Protein AF-A0A227J1M6-F1 (afdb_monomer_lite)

InterPro domains:
  IPR005300 Lytic transglycosylase MltA, domain B [PF03562] (1-74)
  IPR005300 Lytic transglycosylase MltA, domain B [SM00925] (1-75)
  IPR026044 Membrane-bound lytic murein transglycosylase A [PTHR30124] (1-90)
  IPR036908 RlpA-like domain superfamily [G3DSA:2.40.40.10] (81-91)
  IPR036908 RlpA-like domain superfamily [SSF50685] (1-90)

Radius of gyration: 16.21 Å; chains: 1; bounding box: 39×31×39 Å

Structure (mmCIF, N/CA/C/O backbone):
data_AF-A0A227J1M6-F1
#
_entry.id   AF-A0A227J1M6-F1
#
loop_
_atom_site.group_PDB
_atom_site.id
_atom_site.type_symbol
_atom_site.label_atom_id
_atom_site.label_alt_id
_atom_site.label_comp_id
_atom_site.label_asym_id
_atom_site.label_entity_id
_atom_site.label_seq_id
_atom_site.pdbx_PDB_ins_code
_atom_site.Cartn_x
_atom_site.Cartn_y
_atom_site.Cartn_z
_atom_site.occupancy
_atom_site.B_iso_or_equiv
_atom_site.auth_seq_id
_atom_site.auth_comp_id
_atom_site.auth_asym_id
_atom_site.auth_atom_id
_atom_site.pdbx_PDB_model_num
ATOM 1 N N . GLY A 1 1 ? 7.743 2.741 -0.666 1.00 83.62 1 GLY A N 1
ATOM 2 C CA . GLY A 1 1 ? 7.613 1.275 -0.679 1.00 83.62 1 GLY A CA 1
ATOM 3 C C . GLY A 1 1 ? 8.454 0.711 -1.799 1.00 83.62 1 GLY A C 1
ATOM 4 O O . GLY A 1 1 ? 9.021 1.483 -2.564 1.00 83.62 1 GLY A O 1
ATOM 5 N N . SER A 1 2 ? 8.499 -0.603 -1.908 1.00 90.00 2 SER A N 1
ATOM 6 C CA . SER A 1 2 ? 9.066 -1.336 -3.039 1.00 90.00 2 SER A CA 1
ATOM 7 C C . SER A 1 2 ? 8.501 -2.754 -3.026 1.00 90.00 2 SER A C 1
ATOM 9 O O . SER A 1 2 ? 7.868 -3.147 -2.041 1.00 90.00 2 SER A O 1
ATOM 11 N N . GLY A 1 3 ? 8.698 -3.501 -4.104 1.00 90.25 3 GLY A N 1
ATOM 12 C CA . GLY A 1 3 ? 8.240 -4.879 -4.197 1.00 90.25 3 GLY A CA 1
ATOM 13 C C . GLY A 1 3 ? 8.811 -5.586 -5.413 1.00 90.25 3 GLY A C 1
ATOM 14 O O . GLY A 1 3 ? 9.388 -4.948 -6.292 1.00 90.25 3 GLY A O 1
ATOM 15 N N . TYR A 1 4 ? 8.637 -6.900 -5.429 1.00 92.25 4 TYR A N 1
ATOM 16 C CA . TYR A 1 4 ? 8.918 -7.732 -6.587 1.00 92.25 4 TYR A CA 1
ATOM 17 C C . TYR A 1 4 ? 7.607 -8.104 -7.266 1.00 92.25 4 TYR A C 1
ATOM 19 O O . TYR A 1 4 ? 6.613 -8.364 -6.583 1.00 92.25 4 TYR A O 1
ATOM 27 N N . VAL A 1 5 ? 7.623 -8.128 -8.593 1.00 93.12 5 VAL A N 1
ATOM 28 C CA . VAL A 1 5 ? 6.546 -8.669 -9.421 1.00 93.12 5 VAL A CA 1
ATOM 29 C C . VAL A 1 5 ? 7.112 -9.872 -10.159 1.00 93.12 5 VAL A C 1
ATOM 31 O O . VAL A 1 5 ? 8.165 -9.764 -10.781 1.00 93.12 5 VAL A O 1
ATOM 34 N N . HIS A 1 6 ? 6.442 -11.016 -10.036 1.00 94.56 6 HIS A N 1
ATOM 35 C CA . HIS A 1 6 ? 6.736 -12.209 -10.826 1.00 94.56 6 HIS A CA 1
ATOM 36 C C . HIS A 1 6 ? 5.789 -12.220 -12.022 1.00 94.56 6 HIS A C 1
ATOM 38 O O . HIS A 1 6 ? 4.570 -12.242 -11.842 1.00 94.56 6 HIS A O 1
ATOM 44 N N . PHE A 1 7 ? 6.355 -12.132 -13.218 1.00 94.44 7 PHE A N 1
ATOM 45 C CA . PHE A 1 7 ? 5.638 -12.212 -14.481 1.00 94.44 7 PHE A CA 1
ATOM 46 C C . PHE A 1 7 ? 5.573 -13.684 -14.908 1.00 94.44 7 PHE A C 1
ATOM 48 O O . PHE A 1 7 ? 6.581 -14.299 -15.241 1.00 94.44 7 PHE A O 1
ATOM 55 N N . GLU A 1 8 ? 4.385 -14.289 -14.817 1.00 94.56 8 GLU A N 1
ATOM 56 C CA . GLU A 1 8 ? 4.195 -15.728 -15.075 1.00 94.56 8 GLU A CA 1
ATOM 57 C C . GLU A 1 8 ? 4.367 -16.112 -16.556 1.00 94.56 8 GLU A C 1
ATOM 59 O O . GLU A 1 8 ? 4.533 -17.288 -16.876 1.00 94.56 8 GLU A O 1
ATOM 64 N N . ASP A 1 9 ? 4.301 -15.143 -17.469 1.00 95.19 9 ASP A N 1
ATOM 65 C CA . ASP A 1 9 ? 4.409 -15.343 -18.913 1.00 95.19 9 ASP A CA 1
ATOM 66 C C . ASP A 1 9 ? 5.845 -15.594 -19.388 1.00 95.19 9 ASP A C 1
ATOM 68 O O . ASP A 1 9 ? 6.038 -16.373 -20.326 1.00 95.19 9 ASP A O 1
ATOM 72 N N . ASP A 1 10 ? 6.843 -14.984 -18.744 1.00 95.25 10 ASP A N 1
ATOM 73 C CA . ASP A 1 10 ? 8.265 -15.164 -19.068 1.00 95.25 10 ASP A CA 1
ATOM 74 C C . ASP A 1 10 ? 9.138 -15.626 -17.885 1.00 95.25 10 ASP A C 1
ATOM 76 O O . ASP A 1 10 ? 10.356 -15.755 -18.028 1.00 95.25 10 ASP A O 1
ATOM 80 N N . ASP A 1 11 ? 8.506 -15.938 -16.749 1.00 92.62 11 ASP A N 1
ATOM 81 C CA . ASP A 1 11 ? 9.126 -16.377 -15.492 1.00 92.62 11 ASP A CA 1
ATOM 82 C C . ASP A 1 11 ? 10.138 -15.365 -14.920 1.00 92.62 11 ASP A C 1
ATOM 84 O O . ASP A 1 11 ? 11.044 -15.719 -14.160 1.00 92.62 11 ASP A O 1
ATOM 88 N N . THR A 1 12 ? 10.003 -14.082 -15.276 1.00 91.25 12 THR A N 1
ATOM 89 C CA . THR A 1 12 ? 10.894 -13.034 -14.778 1.00 91.25 12 THR A CA 1
ATOM 90 C C . THR A 1 12 ? 10.425 -12.470 -13.443 1.00 91.25 12 THR A C 1
ATOM 92 O O . THR A 1 12 ? 9.237 -12.269 -13.180 1.00 91.25 12 THR A O 1
ATOM 95 N N . LEU A 1 13 ? 11.394 -12.189 -12.574 1.00 91.56 13 LEU A N 1
ATOM 96 C CA . LEU A 1 13 ? 11.179 -11.488 -11.318 1.00 91.56 13 LEU A CA 1
ATOM 97 C C . LEU A 1 13 ? 11.752 -10.076 -11.454 1.00 91.56 13 LEU A C 1
ATOM 99 O O . LEU A 1 13 ? 12.958 -9.908 -11.594 1.00 91.56 13 LEU A O 1
ATOM 103 N N . GLU A 1 14 ? 10.903 -9.051 -11.408 1.00 91.62 14 GLU A N 1
ATOM 104 C CA . GLU A 1 14 ? 11.340 -7.663 -11.572 1.00 91.62 14 GLU A CA 1
ATOM 105 C C . GLU A 1 14 ? 11.153 -6.859 -10.282 1.00 91.62 14 GLU A C 1
ATOM 107 O O . GLU A 1 14 ? 10.108 -6.904 -9.622 1.00 91.62 14 GLU A O 1
ATOM 112 N N . TYR A 1 15 ? 12.185 -6.096 -9.912 1.00 91.31 15 TYR A N 1
ATOM 113 C CA . TYR A 1 15 ? 12.159 -5.227 -8.742 1.00 91.31 15 TYR A CA 1
ATOM 114 C C . TYR A 1 15 ? 11.648 -3.824 -9.085 1.00 91.31 15 TYR A C 1
ATOM 116 O O . TYR A 1 15 ? 12.229 -3.099 -9.896 1.00 91.31 15 TYR A O 1
ATOM 124 N N . PHE A 1 16 ? 10.613 -3.386 -8.369 1.00 92.44 16 PHE A N 1
ATOM 125 C CA . PHE A 1 16 ? 10.036 -2.052 -8.487 1.00 92.44 16 PHE A CA 1
ATOM 126 C C . PHE A 1 16 ? 10.311 -1.222 -7.232 1.00 92.44 16 PHE A C 1
ATOM 128 O O . PHE A 1 16 ? 9.887 -1.548 -6.117 1.00 92.44 16 PHE A O 1
ATOM 135 N N . ALA A 1 17 ? 10.999 -0.096 -7.413 1.00 91.12 17 ALA A N 1
ATOM 136 C CA . ALA A 1 17 ? 11.311 0.855 -6.352 1.00 91.12 17 ALA A CA 1
ATOM 137 C C . ALA A 1 17 ? 10.333 2.041 -6.349 1.00 91.12 17 ALA A 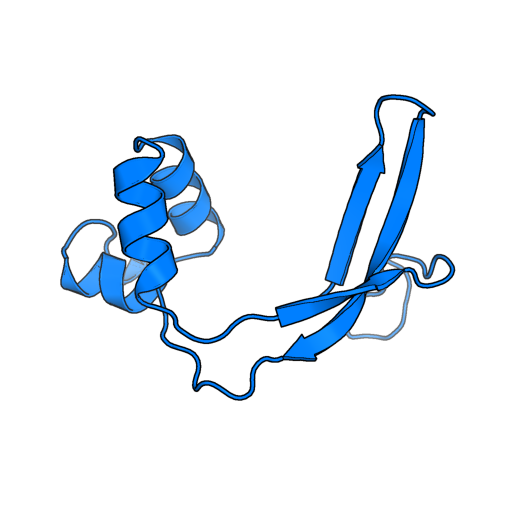C 1
ATOM 139 O O . ALA A 1 17 ? 9.705 2.359 -7.358 1.00 91.12 17 ALA A O 1
ATOM 140 N N . TYR A 1 18 ? 10.216 2.728 -5.207 1.00 92.31 18 TYR A N 1
ATOM 141 C CA . TYR A 1 18 ? 9.449 3.974 -5.095 1.00 92.31 18 TYR A CA 1
ATOM 142 C C . TYR A 1 18 ? 9.913 5.013 -6.127 1.00 92.31 18 TYR A C 1
ATOM 144 O O . TYR A 1 18 ? 11.091 5.369 -6.152 1.00 92.31 18 TYR A O 1
ATOM 152 N N . ALA A 1 19 ? 8.973 5.542 -6.909 1.00 94.69 19 ALA A N 1
ATOM 153 C CA . ALA A 1 19 ? 9.222 6.564 -7.927 1.00 94.69 19 ALA A CA 1
ATOM 154 C C . ALA A 1 19 ? 8.500 7.890 -7.643 1.00 94.69 19 ALA A C 1
ATOM 156 O O . ALA A 1 19 ? 8.854 8.924 -8.204 1.00 94.69 19 ALA A O 1
ATOM 157 N N . GLY A 1 20 ? 7.499 7.894 -6.761 1.00 95.62 20 GLY A N 1
ATOM 158 C CA . GLY A 1 20 ? 6.781 9.113 -6.407 1.00 95.62 20 GLY A CA 1
ATOM 159 C C . GLY A 1 20 ? 5.428 8.851 -5.762 1.00 95.62 20 GLY A C 1
ATOM 160 O O . GLY A 1 20 ? 5.059 7.715 -5.466 1.00 95.62 20 GLY A O 1
ATOM 161 N N . LYS A 1 21 ? 4.669 9.928 -5.553 1.00 97.44 21 LYS A N 1
ATOM 162 C CA . LYS A 1 21 ? 3.299 9.879 -5.033 1.00 97.44 21 LYS A CA 1
ATOM 163 C C . LYS A 1 21 ? 2.443 10.991 -5.627 1.00 97.44 21 LYS A C 1
ATOM 165 O O . LYS A 1 21 ? 2.964 12.013 -6.062 1.00 97.44 21 LYS A O 1
ATOM 170 N N . ASN A 1 22 ? 1.125 10.837 -5.561 1.00 97.75 22 ASN A N 1
ATOM 171 C CA . ASN A 1 22 ? 0.150 11.817 -6.063 1.00 97.75 22 ASN A CA 1
ATOM 172 C C . ASN A 1 22 ? -0.030 13.076 -5.177 1.00 97.75 22 ASN A C 1
ATOM 174 O O . ASN A 1 22 ? -0.984 13.831 -5.360 1.00 97.75 22 ASN A O 1
ATOM 178 N N . ASN A 1 23 ? 0.849 13.293 -4.193 1.00 96.56 23 ASN A N 1
ATOM 179 C CA . ASN A 1 23 ? 0.835 14.413 -3.241 1.00 96.56 23 ASN A CA 1
ATOM 180 C C . ASN A 1 23 ? -0.429 14.572 -2.376 1.00 96.56 23 ASN A C 1
ATOM 182 O O . ASN A 1 23 ? -0.562 15.577 -1.676 1.00 96.56 23 ASN A O 1
ATOM 186 N N . LYS A 1 24 ? -1.328 13.586 -2.341 1.00 97.69 24 LYS A N 1
ATOM 187 C CA . LYS A 1 24 ? -2.408 13.550 -1.349 1.00 97.69 24 LYS A CA 1
ATOM 188 C C . LYS A 1 24 ? -1.874 13.055 -0.002 1.00 97.69 24 LYS A C 1
ATOM 190 O O . LYS A 1 24 ? -0.887 12.320 0.065 1.00 97.69 24 LYS A O 1
ATOM 195 N N . ALA A 1 25 ? -2.503 13.503 1.082 1.00 96.62 25 ALA A N 1
ATOM 196 C CA . ALA A 1 25 ? -2.162 13.048 2.425 1.00 96.62 25 ALA A CA 1
ATOM 197 C C . ALA A 1 25 ? -2.613 11.595 2.620 1.00 96.62 25 ALA A C 1
ATOM 199 O O . ALA A 1 25 ? -3.685 11.206 2.162 1.00 96.62 25 ALA A O 1
ATOM 200 N N . TYR A 1 26 ? -1.786 10.804 3.299 1.00 96.88 26 TYR A N 1
ATOM 201 C CA . TYR A 1 26 ? -2.102 9.416 3.617 1.00 96.88 26 TYR A CA 1
ATOM 202 C C . TYR A 1 26 ? -3.159 9.325 4.720 1.00 96.88 26 TYR A C 1
ATOM 204 O O . TYR A 1 26 ? -3.077 10.039 5.723 1.00 96.88 26 TYR A O 1
ATOM 212 N N . VAL A 1 27 ? -4.099 8.394 4.558 1.00 97.56 27 VAL A N 1
ATOM 213 C CA . VAL A 1 27 ? -5.070 8.002 5.584 1.00 97.56 27 VAL A CA 1
ATOM 214 C C . VAL A 1 27 ? -4.862 6.529 5.929 1.00 97.56 27 VAL A C 1
ATOM 216 O O . VAL A 1 27 ? -4.719 5.684 5.052 1.00 97.56 27 VAL A O 1
ATOM 219 N N . SER A 1 28 ? -4.833 6.214 7.226 1.00 97.00 28 SER A N 1
ATOM 220 C CA . SER A 1 28 ? -4.606 4.846 7.698 1.00 97.00 28 SER A CA 1
ATOM 221 C C . SER A 1 28 ? -5.848 3.973 7.529 1.00 97.00 28 SER A C 1
ATOM 223 O O . SER A 1 28 ? -6.798 4.108 8.300 1.00 97.00 28 SER A O 1
ATOM 225 N N . ILE A 1 29 ? -5.799 3.020 6.595 1.00 97.12 29 ILE A N 1
ATOM 226 C CA . ILE A 1 29 ? -6.852 2.004 6.423 1.00 97.12 29 ILE A CA 1
ATOM 227 C C . ILE A 1 29 ? -7.019 1.129 7.674 1.00 97.12 29 ILE A C 1
ATOM 229 O O . ILE A 1 29 ? -8.137 0.809 8.060 1.00 97.12 29 ILE A O 1
ATOM 233 N N . GLY A 1 30 ? -5.927 0.830 8.388 1.00 97.62 30 GLY A N 1
ATOM 234 C CA . GLY A 1 30 ? -5.992 0.090 9.651 1.00 97.62 30 GLY A CA 1
ATOM 235 C C . GLY A 1 30 ? -6.736 0.867 10.740 1.00 97.62 30 GLY A C 1
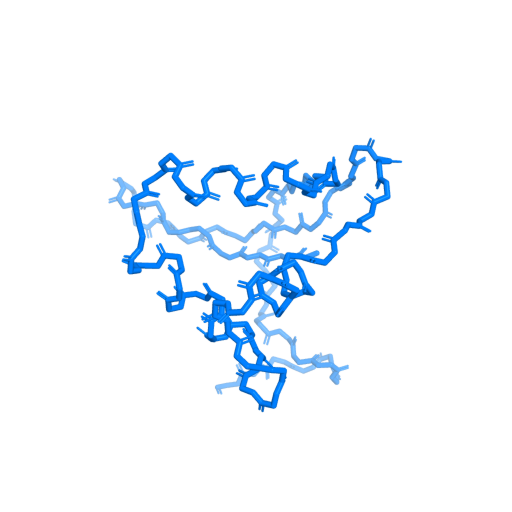ATOM 236 O O . GLY A 1 30 ? -7.473 0.283 11.524 1.00 97.62 30 GLY A O 1
ATOM 237 N N . ARG A 1 31 ? -6.619 2.202 10.770 1.00 97.88 31 ARG A N 1
ATOM 238 C CA . ARG A 1 31 ? -7.424 3.015 11.694 1.00 97.88 31 ARG A CA 1
ATOM 239 C C . ARG A 1 31 ? -8.912 2.923 11.350 1.00 97.88 31 ARG A C 1
ATOM 241 O O . ARG A 1 31 ? -9.712 2.755 12.259 1.00 97.88 31 ARG A O 1
ATOM 248 N N . ILE A 1 32 ? -9.257 2.976 10.065 1.00 98.00 32 ILE A N 1
ATOM 249 C CA . ILE A 1 32 ? -10.647 2.879 9.599 1.00 98.00 32 ILE A CA 1
ATOM 250 C C . ILE A 1 32 ? -11.249 1.518 9.965 1.00 98.00 32 ILE A C 1
ATOM 252 O O . ILE A 1 32 ? -12.358 1.467 10.482 1.00 98.00 32 ILE A O 1
ATOM 256 N N . LEU A 1 33 ? -10.507 0.423 9.779 1.00 98.31 33 LEU A N 1
ATOM 257 C CA . LEU A 1 33 ? -10.949 -0.915 10.190 1.00 98.31 33 LEU A CA 1
ATOM 258 C C . LEU A 1 33 ? -11.208 -1.015 11.702 1.00 98.31 33 LEU A C 1
ATOM 260 O O . LEU A 1 33 ? -12.178 -1.646 12.115 1.00 98.31 33 LEU A O 1
ATOM 264 N N . ILE A 1 34 ? -10.385 -0.362 12.528 1.00 98.44 34 ILE A N 1
ATOM 265 C CA . ILE A 1 34 ? -10.618 -0.280 13.980 1.00 98.44 34 ILE A CA 1
ATOM 266 C C . ILE A 1 34 ? -11.881 0.532 14.281 1.00 98.44 34 ILE A C 1
ATOM 268 O O . ILE A 1 34 ? -12.703 0.108 15.086 1.00 98.44 34 ILE A O 1
ATOM 272 N N . GLU A 1 35 ? -12.039 1.697 13.650 1.00 98.06 35 GLU A N 1
ATOM 273 C CA . GLU A 1 35 ? -13.189 2.590 13.850 1.00 98.06 35 GLU A CA 1
ATOM 274 C C . GLU A 1 35 ? -14.512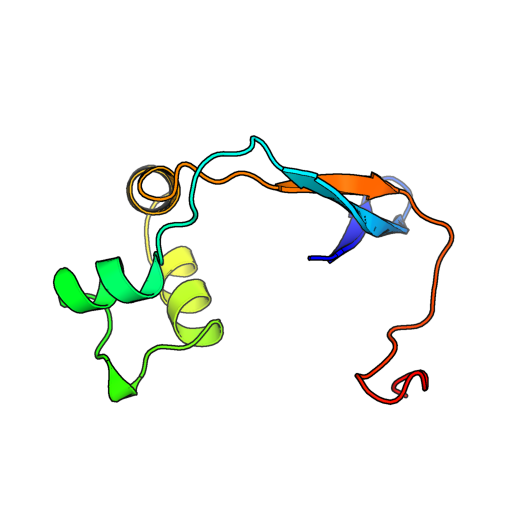 1.938 13.419 1.00 98.06 35 GLU A C 1
ATOM 276 O O . GLU A 1 35 ? -15.542 2.180 14.044 1.00 98.06 35 GLU A O 1
ATOM 281 N N . ARG A 1 36 ? -14.477 1.072 12.398 1.00 97.50 36 ARG A N 1
ATOM 282 C CA . ARG A 1 36 ? -15.618 0.261 11.945 1.00 97.50 36 ARG A CA 1
ATOM 283 C C . ARG A 1 36 ? -15.880 -0.974 12.819 1.00 97.50 36 ARG A C 1
ATOM 285 O O . ARG A 1 36 ? -16.935 -1.581 12.694 1.00 97.50 36 ARG A O 1
ATOM 292 N N . GLY A 1 37 ? -14.952 -1.342 13.706 1.00 97.62 37 GLY A N 1
ATOM 293 C CA . GLY A 1 37 ? -15.058 -2.541 14.546 1.00 97.62 37 GLY A CA 1
ATOM 294 C C . GLY A 1 37 ? -14.724 -3.857 13.831 1.00 97.62 37 GLY A C 1
ATOM 295 O O . GLY A 1 37 ? -14.908 -4.920 14.413 1.00 97.62 37 GLY A O 1
ATOM 296 N N . GLU A 1 38 ? -14.201 -3.788 12.607 1.00 97.69 38 GLU A N 1
ATOM 297 C CA . GLU A 1 38 ? -13.850 -4.942 11.766 1.00 97.69 38 GLU A CA 1
ATOM 298 C C . GLU A 1 38 ? -12.618 -5.687 12.292 1.00 97.69 38 GLU A C 1
ATOM 300 O O . GLU A 1 38 ? -12.521 -6.911 12.232 1.00 97.69 38 GLU A O 1
ATOM 305 N N . VAL A 1 39 ? -11.651 -4.936 12.832 1.00 97.88 39 VAL A N 1
ATOM 306 C CA . VAL A 1 39 ? -10.416 -5.493 13.388 1.00 97.88 39 VAL A CA 1
ATOM 307 C C . VAL A 1 39 ? -10.095 -4.801 14.716 1.00 97.88 39 VAL A C 1
ATOM 309 O O . VAL A 1 39 ? -9.904 -3.582 14.736 1.00 97.88 39 VAL A O 1
ATOM 312 N N . PRO A 1 40 ? -9.974 -5.545 15.832 1.00 97.81 40 PRO A N 1
ATOM 313 C CA . PRO A 1 40 ? -9.610 -4.966 17.122 1.00 97.81 40 PRO A CA 1
ATOM 314 C C . PRO A 1 40 ? -8.240 -4.279 17.092 1.00 97.81 40 PRO A C 1
ATOM 316 O O . PRO A 1 40 ? 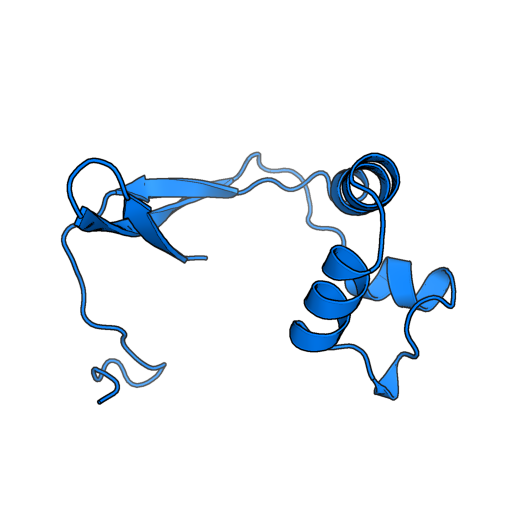-7.295 -4.772 16.468 1.00 97.81 40 PRO A O 1
ATOM 319 N N . ARG A 1 41 ? -8.100 -3.159 17.814 1.00 97.38 41 ARG A N 1
ATOM 320 C CA . ARG A 1 41 ? -6.878 -2.331 17.822 1.00 97.38 41 ARG A CA 1
ATOM 321 C C . ARG A 1 41 ? -5.633 -3.130 18.199 1.00 97.38 41 ARG A C 1
ATOM 323 O O . ARG A 1 41 ? -4.585 -2.961 17.586 1.00 97.38 41 ARG A O 1
ATOM 330 N N . GLU A 1 42 ? -5.754 -3.995 19.191 1.00 97.62 42 GLU A N 1
ATOM 331 C CA . GLU A 1 42 ? -4.699 -4.857 19.717 1.00 97.62 42 GLU A CA 1
ATOM 332 C C . GLU A 1 42 ? -4.271 -5.969 18.749 1.00 97.62 42 GLU A C 1
ATOM 334 O O . GLU A 1 42 ? -3.180 -6.516 18.893 1.00 97.62 42 GLU A O 1
ATOM 339 N N . LYS A 1 43 ? -5.098 -6.281 17.744 1.00 97.06 43 LYS A N 1
ATOM 340 C CA . LYS A 1 43 ? -4.792 -7.258 16.688 1.00 97.06 43 LYS A CA 1
ATOM 341 C C . LYS A 1 43 ? -4.349 -6.600 15.378 1.00 97.06 43 LYS A C 1
ATOM 343 O O . LYS A 1 43 ? -3.950 -7.300 14.446 1.00 97.06 43 LYS A O 1
ATOM 348 N N . MET A 1 44 ? -4.412 -5.269 15.288 1.00 98.00 44 MET A N 1
ATOM 349 C CA . MET A 1 44 ? -4.153 -4.546 14.048 1.00 98.00 44 MET A CA 1
ATOM 350 C C . MET A 1 44 ? -2.699 -4.711 13.588 1.00 98.00 44 MET A C 1
ATOM 352 O O . MET A 1 44 ? -1.752 -4.379 14.298 1.00 98.00 44 MET A O 1
ATOM 356 N N . SER A 1 45 ? -2.529 -5.211 12.366 1.00 97.38 45 SER A N 1
ATOM 357 C CA . SER A 1 45 ? -1.236 -5.443 11.721 1.00 97.38 45 SER A CA 1
ATOM 358 C C . SER A 1 45 ? -1.408 -5.527 10.202 1.00 97.38 45 SER A C 1
ATOM 360 O O . SER A 1 45 ? -2.523 -5.686 9.709 1.00 97.38 45 SER A O 1
ATOM 362 N N . LEU A 1 46 ? -0.308 -5.482 9.441 1.00 94.25 46 LEU A N 1
ATOM 363 C CA . LEU A 1 46 ? -0.361 -5.731 7.991 1.00 94.25 46 LEU A CA 1
ATOM 364 C C . LEU A 1 46 ? -0.917 -7.124 7.663 1.00 94.25 46 LEU A C 1
ATOM 366 O O . LEU A 1 46 ? -1.624 -7.276 6.673 1.00 94.25 46 LEU A O 1
ATOM 370 N N . LYS A 1 47 ? -0.632 -8.122 8.512 1.00 96.94 47 LYS A N 1
ATOM 371 C CA . LYS A 1 47 ? -1.193 -9.469 8.379 1.00 96.94 47 LYS A CA 1
ATOM 372 C C . LYS A 1 47 ? -2.715 -9.449 8.547 1.00 96.94 47 LYS A C 1
ATOM 374 O O . LYS A 1 47 ? -3.401 -9.979 7.688 1.00 96.94 47 LYS A O 1
ATOM 379 N N . ALA A 1 48 ? -3.224 -8.777 9.581 1.00 97.88 48 ALA A N 1
ATOM 380 C CA . ALA A 1 48 ? -4.664 -8.664 9.819 1.00 97.88 48 ALA A CA 1
ATOM 381 C C . ALA A 1 48 ? -5.388 -7.900 8.695 1.00 97.88 48 ALA A C 1
ATOM 383 O O . ALA A 1 48 ? -6.470 -8.298 8.287 1.00 97.88 48 ALA A O 1
ATOM 384 N N . ILE A 1 49 ? -4.778 -6.836 8.152 1.00 97.50 49 ILE A N 1
ATOM 385 C CA . ILE A 1 49 ? -5.319 -6.127 6.978 1.00 97.50 49 ILE A CA 1
ATOM 386 C C . ILE A 1 49 ? -5.365 -7.067 5.769 1.00 97.50 49 ILE A C 1
ATOM 388 O O . ILE A 1 49 ? -6.368 -7.095 5.066 1.00 97.50 49 ILE A O 1
ATOM 392 N N . LYS A 1 50 ? -4.298 -7.843 5.531 1.00 96.62 50 LYS A N 1
ATOM 393 C CA . LYS A 1 50 ? -4.256 -8.817 4.434 1.00 96.62 50 LYS A CA 1
ATOM 394 C C . LYS A 1 50 ? -5.347 -9.876 4.590 1.00 96.62 50 LYS A C 1
ATOM 396 O O . LYS A 1 50 ? -6.037 -10.144 3.622 1.00 96.62 50 LYS A O 1
ATOM 401 N N . GLU A 1 51 ? -5.503 -10.451 5.779 1.00 98.06 51 GLU A N 1
ATOM 402 C CA . GLU A 1 51 ? -6.557 -11.434 6.071 1.00 98.06 51 GLU A CA 1
ATOM 403 C C . GLU A 1 51 ? -7.946 -10.837 5.823 1.00 98.06 51 GLU A C 1
ATOM 405 O O . GLU A 1 51 ? -8.704 -11.391 5.038 1.00 98.06 51 GLU A O 1
ATOM 410 N N . TRP A 1 52 ? -8.226 -9.643 6.356 1.00 98.25 52 TRP A N 1
ATOM 411 C CA . TRP A 1 52 ? -9.499 -8.960 6.115 1.00 98.25 52 TRP A CA 1
ATOM 412 C C . TRP A 1 52 ? -9.766 -8.729 4.620 1.00 98.25 52 TRP A C 1
ATOM 414 O O . TRP A 1 52 ? -10.881 -8.941 4.160 1.00 98.25 52 TRP A O 1
ATOM 424 N N . VAL A 1 53 ? -8.750 -8.343 3.839 1.00 97.69 53 VAL A N 1
ATOM 425 C CA . VAL A 1 53 ? -8.885 -8.176 2.381 1.00 97.69 53 VAL A CA 1
ATOM 426 C C . VAL A 1 53 ? -9.207 -9.498 1.681 1.00 97.69 53 VAL A C 1
ATOM 428 O O . VAL A 1 53 ? -10.013 -9.501 0.761 1.00 97.69 53 VAL A O 1
ATOM 431 N N . MET A 1 54 ? -8.603 -10.610 2.105 1.00 97.75 54 MET A N 1
ATOM 432 C CA . MET A 1 54 ? -8.855 -11.929 1.507 1.00 97.75 54 MET A CA 1
ATOM 433 C C . MET A 1 54 ? -10.241 -12.492 1.854 1.00 97.75 54 MET A C 1
ATOM 435 O O . MET A 1 54 ? -10.757 -13.320 1.107 1.00 97.75 54 MET A O 1
ATOM 439 N N . ASP A 1 55 ? -10.828 -12.053 2.969 1.00 98.06 55 ASP A N 1
ATOM 440 C CA . ASP A 1 55 ? -12.122 -12.531 3.470 1.00 98.06 55 ASP A CA 1
ATOM 441 C C . ASP A 1 55 ? -13.326 -11.713 2.950 1.00 98.06 55 ASP A C 1
ATOM 443 O O . ASP A 1 55 ? -14.472 -12.066 3.231 1.00 98.06 55 ASP A O 1
ATOM 447 N N . ASN A 1 56 ? -13.095 -10.628 2.200 1.00 97.94 56 ASN A N 1
ATOM 448 C CA . ASN A 1 56 ? -14.134 -9.722 1.695 1.00 97.94 56 ASN A CA 1
ATOM 449 C C . ASN A 1 56 ? -14.148 -9.654 0.160 1.00 97.94 56 ASN A C 1
ATOM 451 O O . ASN A 1 56 ? -13.157 -9.948 -0.502 1.00 97.94 56 ASN A O 1
ATOM 455 N N . ASP A 1 57 ? -15.282 -9.247 -0.415 1.00 98.19 57 ASP A N 1
ATOM 456 C CA . ASP A 1 57 ? -15.419 -9.074 -1.862 1.00 98.19 57 ASP A CA 1
ATOM 457 C C . ASP A 1 57 ? -14.700 -7.814 -2.383 1.00 98.19 57 ASP A C 1
ATOM 459 O O . ASP A 1 57 ? -14.495 -6.835 -1.659 1.00 98.19 57 ASP A O 1
ATOM 463 N N . ASP A 1 58 ? -14.370 -7.817 -3.678 1.00 97.94 58 ASP A N 1
ATOM 464 C CA . ASP A 1 58 ? -13.620 -6.744 -4.339 1.00 97.94 58 ASP A CA 1
ATOM 465 C C . ASP A 1 58 ? -14.252 -5.356 -4.181 1.00 97.94 58 ASP A C 1
ATOM 467 O O . ASP A 1 58 ? -13.527 -4.363 -4.084 1.00 97.94 58 ASP A O 1
ATOM 471 N N . ALA A 1 59 ? -15.586 -5.247 -4.160 1.00 98.44 59 ALA A N 1
ATOM 472 C CA . ALA A 1 59 ? -16.249 -3.953 -4.034 1.00 98.44 59 ALA A CA 1
ATOM 473 C C . ALA A 1 59 ? -16.078 -3.389 -2.617 1.00 98.44 59 ALA A C 1
ATOM 475 O O . ALA A 1 59 ? -15.761 -2.206 -2.461 1.00 98.44 59 ALA A O 1
ATOM 476 N N . THR A 1 60 ? -16.207 -4.241 -1.599 1.00 98.12 60 THR A N 1
ATOM 477 C CA . THR A 1 60 ? -15.960 -3.896 -0.192 1.00 98.12 60 THR A CA 1
ATOM 478 C C . THR A 1 60 ? -14.495 -3.526 0.053 1.00 98.12 60 THR A C 1
ATOM 480 O O . THR A 1 60 ? -14.196 -2.510 0.688 1.00 98.12 60 THR A O 1
ATOM 483 N N . VAL A 1 61 ? -13.558 -4.299 -0.505 1.00 98.12 61 VAL A N 1
ATOM 484 C CA . VAL A 1 61 ? -12.119 -4.006 -0.415 1.00 98.12 61 VAL A CA 1
ATOM 485 C C . VAL A 1 61 ? -11.793 -2.676 -1.089 1.00 98.12 61 VAL A C 1
ATOM 487 O O . VAL A 1 61 ? -11.075 -1.845 -0.524 1.00 98.12 61 VAL A O 1
ATOM 490 N N . ARG A 1 62 ? -12.334 -2.448 -2.288 1.00 98.06 62 ARG A N 1
ATOM 491 C CA . ARG A 1 62 ? -12.124 -1.212 -3.038 1.00 98.06 62 ARG A CA 1
ATOM 492 C C . ARG A 1 62 ? -12.633 0.005 -2.277 1.00 98.06 62 ARG A C 1
ATOM 494 O O . ARG A 1 62 ? -11.903 0.989 -2.188 1.00 98.06 62 ARG A O 1
ATOM 501 N N . GLU A 1 63 ? -13.832 -0.070 -1.703 1.00 98.12 63 GLU A N 1
ATOM 502 C CA . GLU A 1 63 ? -14.396 1.012 -0.892 1.00 98.12 63 GLU A CA 1
ATOM 503 C C . GLU A 1 63 ? -13.454 1.398 0.254 1.00 98.12 63 GLU A C 1
ATOM 505 O O . GLU A 1 63 ? -13.166 2.583 0.431 1.00 98.12 63 GLU A O 1
ATOM 510 N N . LEU A 1 64 ? -12.907 0.418 0.984 1.00 97.88 64 LEU A N 1
ATOM 511 C CA . LEU A 1 64 ? -11.957 0.683 2.064 1.00 97.88 64 LEU A CA 1
ATOM 512 C C . LEU A 1 64 ? -10.670 1.343 1.547 1.00 97.88 64 LEU A C 1
ATOM 514 O O . LEU A 1 64 ? -10.179 2.298 2.153 1.00 97.88 64 LEU A O 1
ATOM 518 N N . LEU A 1 65 ? -10.092 0.826 0.458 1.00 96.81 65 LEU A N 1
ATOM 519 C CA . LEU A 1 65 ? -8.838 1.342 -0.099 1.00 96.81 65 LEU A CA 1
ATOM 520 C C . LEU A 1 65 ? -8.990 2.776 -0.624 1.00 96.81 65 LEU A C 1
ATOM 522 O O . LEU A 1 65 ? -8.081 3.589 -0.444 1.00 96.81 65 LEU A O 1
ATOM 526 N N . GLU A 1 66 ? -10.145 3.108 -1.205 1.00 97.62 66 GLU A N 1
ATOM 527 C CA . GLU A 1 66 ? -10.461 4.449 -1.712 1.00 97.62 66 GLU A CA 1
ATOM 528 C C . GLU A 1 66 ? -10.580 5.504 -0.596 1.00 97.62 66 GLU A C 1
ATOM 530 O O . GLU A 1 66 ? -10.405 6.697 -0.860 1.00 97.62 66 GLU A O 1
ATOM 535 N N . GLN A 1 67 ? -10.750 5.095 0.669 1.00 98.12 67 GLN A N 1
ATOM 536 C CA . GLN A 1 67 ? -10.672 6.009 1.818 1.00 98.12 67 GLN A CA 1
ATOM 537 C C . GLN A 1 67 ? -9.278 6.632 1.999 1.00 98.12 67 GLN A C 1
ATOM 539 O O . GLN A 1 67 ? -9.137 7.672 2.650 1.00 98.12 67 GLN A O 1
ATOM 544 N N . ASN A 1 68 ? -8.229 6.014 1.446 1.00 98.06 68 ASN A N 1
ATOM 545 C CA . ASN A 1 68 ? -6.894 6.593 1.403 1.00 98.06 68 ASN A CA 1
ATOM 546 C C . ASN A 1 68 ? -6.629 7.249 0.034 1.00 98.06 68 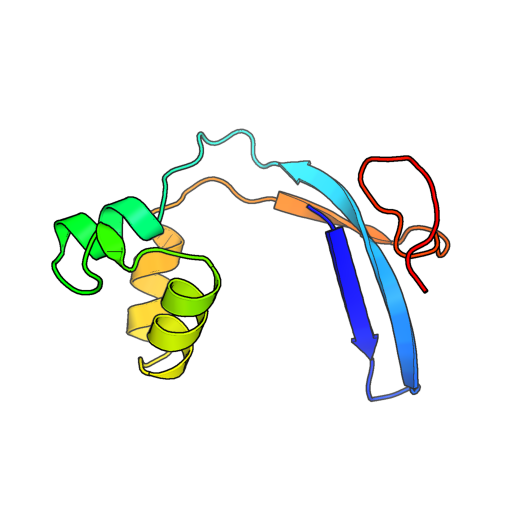ASN A C 1
ATOM 548 O O . ASN A 1 68 ? -6.242 6.563 -0.911 1.00 98.06 68 ASN A O 1
ATOM 552 N N . PRO A 1 69 ? -6.712 8.589 -0.081 1.00 97.50 69 PRO A N 1
ATOM 553 C CA . PRO A 1 69 ? -6.487 9.271 -1.353 1.00 97.50 69 PRO A CA 1
ATOM 554 C C . PRO A 1 69 ? -5.009 9.289 -1.776 1.00 97.50 69 PRO A C 1
ATOM 556 O O . PRO A 1 69 ? -4.702 9.688 -2.900 1.00 97.50 69 PRO A O 1
ATOM 559 N N . SER A 1 70 ? -4.073 8.925 -0.890 1.00 98.06 70 SER A N 1
ATOM 560 C CA . SER A 1 70 ? -2.644 8.852 -1.209 1.00 98.06 70 SER A CA 1
ATOM 561 C C . SER A 1 70 ? -2.340 7.627 -2.061 1.00 98.06 70 SER A C 1
ATOM 563 O O . SER A 1 70 ? -2.544 6.499 -1.619 1.00 98.06 70 SER A O 1
ATOM 565 N N . TYR A 1 71 ? -1.722 7.856 -3.219 1.00 97.94 71 TYR A N 1
ATOM 566 C CA . TYR A 1 71 ? -1.302 6.809 -4.147 1.00 97.94 71 TYR A CA 1
ATOM 567 C C . TYR A 1 71 ? 0.201 6.893 -4.424 1.00 97.94 71 TYR A C 1
ATOM 569 O O . TYR A 1 71 ? 0.746 7.991 -4.582 1.00 97.94 71 TYR A O 1
ATOM 577 N N . VAL A 1 72 ? 0.865 5.737 -4.473 1.00 97.12 72 VAL A N 1
ATOM 578 C CA . VAL A 1 72 ? 2.313 5.606 -4.686 1.00 97.12 72 VAL A CA 1
ATOM 579 C C . VAL A 1 72 ? 2.576 5.071 -6.088 1.00 97.12 72 VAL A C 1
ATOM 581 O O . VAL A 1 72 ? 1.955 4.103 -6.511 1.00 97.12 72 VAL A O 1
ATOM 584 N N . PHE A 1 73 ? 3.523 5.692 -6.783 1.00 97.31 73 PHE A N 1
ATOM 585 C CA . PHE A 1 73 ? 4.016 5.244 -8.080 1.00 97.31 73 PHE A CA 1
ATOM 586 C C . PHE A 1 73 ? 5.369 4.556 -7.912 1.00 97.31 73 PHE A C 1
ATOM 588 O O . PHE A 1 73 ? 6.183 4.955 -7.069 1.00 97.31 73 PHE A O 1
ATOM 595 N N . PHE A 1 74 ? 5.613 3.544 -8.739 1.00 95.56 74 PHE A N 1
ATOM 596 C CA . PHE A 1 74 ? 6.836 2.750 -8.736 1.00 95.56 74 PHE A CA 1
ATOM 597 C C . PHE A 1 74 ? 7.469 2.738 -10.126 1.00 95.56 74 PHE A C 1
ATOM 599 O O . PHE A 1 74 ? 6.784 2.970 -11.121 1.00 95.56 74 PHE A O 1
ATOM 606 N N . ALA A 1 75 ? 8.771 2.480 -10.178 1.00 93.44 75 ALA A N 1
ATOM 607 C CA . ALA A 1 75 ? 9.525 2.317 -11.414 1.00 93.44 75 ALA A CA 1
ATOM 608 C C . ALA A 1 75 ? 10.447 1.098 -11.294 1.00 93.44 75 ALA A C 1
ATOM 610 O O . ALA A 1 75 ? 10.933 0.824 -10.186 1.00 93.44 75 ALA A O 1
ATOM 611 N N . PRO A 1 76 ? 10.692 0.384 -12.405 1.00 92.56 76 PRO A N 1
ATOM 612 C CA . PRO A 1 76 ? 11.621 -0.730 -12.407 1.00 92.56 76 PRO A CA 1
ATOM 613 C C . PRO A 1 76 ? 13.020 -0.233 -12.047 1.00 92.56 76 PRO A C 1
ATOM 615 O O . PRO A 1 76 ? 13.426 0.882 -12.398 1.00 92.56 76 PRO A O 1
ATOM 618 N N . LYS A 1 77 ? 13.759 -1.045 -11.301 1.00 87.62 77 LYS A N 1
ATOM 619 C CA . LYS A 1 77 ? 15.136 -0.757 -10.909 1.00 87.62 77 LYS A CA 1
ATOM 620 C C . LYS A 1 77 ? 15.939 -2.044 -11.000 1.00 87.62 77 LYS A C 1
ATOM 622 O O . LYS A 1 77 ? 15.448 -3.088 -10.592 1.00 87.62 77 LYS A O 1
ATOM 627 N N . ALA A 1 78 ? 17.177 -1.942 -11.491 1.00 83.44 78 ALA A N 1
ATOM 628 C CA . ALA A 1 78 ? 18.107 -3.068 -11.496 1.00 83.44 78 ALA A CA 1
ATOM 629 C C . ALA A 1 78 ? 18.122 -3.738 -10.116 1.00 83.44 78 ALA A C 1
ATOM 631 O O . ALA A 1 78 ? 18.154 -3.030 -9.098 1.00 83.44 78 ALA A O 1
ATOM 632 N N . GLU A 1 79 ? 18.047 -5.071 -10.112 1.00 68.25 79 GLU A N 1
ATOM 633 C CA . GLU A 1 79 ? 17.903 -5.870 -8.900 1.00 68.25 79 GLU A CA 1
ATOM 634 C C . GLU A 1 79 ? 18.908 -5.427 -7.836 1.00 68.25 79 GLU A C 1
ATOM 636 O O . GLU A 1 79 ? 20.121 -5.365 -8.054 1.00 68.25 79 GLU A O 1
ATOM 641 N N . ALA A 1 80 ? 18.377 -5.094 -6.666 1.00 64.44 80 ALA A N 1
ATOM 642 C CA . ALA A 1 80 ? 19.158 -4.962 -5.456 1.00 64.44 80 ALA A CA 1
ATOM 643 C C . ALA A 1 80 ? 18.750 -6.129 -4.555 1.00 64.44 80 ALA A C 1
ATOM 645 O O . ALA A 1 80 ? 17.548 -6.371 -4.427 1.00 64.44 80 ALA A O 1
ATOM 646 N N . PRO A 1 81 ? 19.698 -6.831 -3.910 1.00 67.38 81 PRO A N 1
ATOM 647 C CA . PRO A 1 81 ? 19.369 -7.849 -2.919 1.00 67.38 81 PRO A CA 1
ATOM 648 C C . PRO A 1 81 ? 18.338 -7.321 -1.915 1.00 67.38 81 PRO A C 1
ATOM 650 O O . PRO A 1 81 ? 18.309 -6.120 -1.638 1.00 67.38 81 PRO A O 1
ATOM 653 N N . VAL A 1 82 ? 17.499 -8.190 -1.342 1.00 69.12 82 VAL A N 1
ATOM 654 C CA . VAL A 1 82 ? 16.613 -7.777 -0.243 1.00 69.12 82 VAL A CA 1
ATOM 655 C C . VAL A 1 82 ? 17.485 -7.345 0.930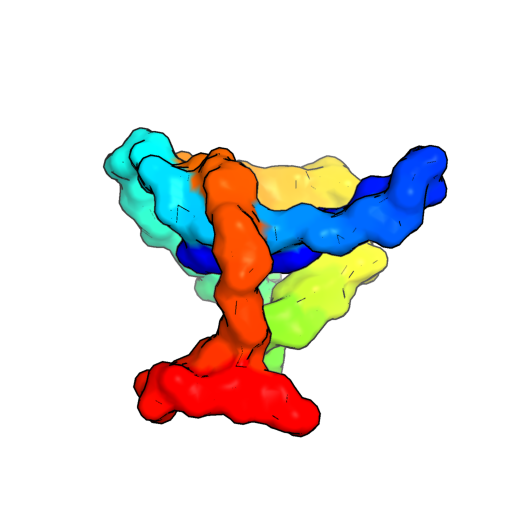 1.00 69.12 82 VAL A C 1
ATOM 657 O O . VAL A 1 82 ? 18.041 -8.168 1.650 1.00 69.12 82 VAL A O 1
ATOM 660 N N . THR A 1 83 ? 17.633 -6.039 1.104 1.00 70.00 83 THR A N 1
ATOM 661 C CA . THR A 1 83 ? 18.521 -5.468 2.110 1.00 70.00 83 THR A CA 1
ATOM 662 C C . THR A 1 83 ? 17.737 -5.107 3.365 1.00 70.00 83 THR A C 1
ATOM 664 O O . THR A 1 83 ? 16.736 -4.391 3.300 1.00 70.00 83 THR A O 1
ATOM 667 N N . GLY A 1 84 ? 18.201 -5.569 4.527 1.00 64.81 84 GLY A N 1
ATOM 668 C CA . GLY A 1 84 ? 17.660 -5.134 5.814 1.00 64.81 84 GLY A CA 1
ATOM 669 C C . GLY A 1 84 ? 18.005 -3.672 6.125 1.00 64.81 84 GLY A C 1
ATOM 670 O O . GLY A 1 84 ? 18.789 -3.028 5.426 1.00 64.81 84 GLY A O 1
ATOM 671 N N . SER A 1 85 ? 17.487 -3.145 7.238 1.00 72.12 85 SER A N 1
ATOM 672 C CA . SER A 1 85 ? 17.776 -1.772 7.698 1.00 72.12 85 SER A CA 1
ATOM 673 C C . SER A 1 85 ? 19.269 -1.490 7.934 1.00 72.12 85 SER A C 1
ATOM 675 O O . SER A 1 85 ? 19.678 -0.333 7.917 1.00 72.12 85 SER A O 1
ATOM 677 N N . ALA A 1 86 ? 20.084 -2.534 8.118 1.00 75.38 86 ALA A N 1
ATOM 678 C CA . ALA A 1 86 ? 21.536 -2.459 8.273 1.00 75.38 86 ALA A CA 1
ATOM 679 C C . ALA A 1 86 ? 22.313 -2.316 6.948 1.00 75.38 86 ALA A C 1
ATOM 681 O O . ALA A 1 86 ? 23.539 -2.264 6.973 1.00 75.38 86 ALA A O 1
ATOM 682 N N . GLY A 1 87 ? 21.644 -2.291 5.790 1.00 70.19 87 GLY A N 1
ATOM 683 C CA . GLY A 1 87 ? 22.331 -2.215 4.496 1.00 70.19 87 GLY A CA 1
ATOM 684 C C . GLY A 1 87 ? 22.961 -3.540 4.039 1.00 70.19 87 GLY A C 1
ATOM 685 O O . GLY A 1 87 ? 23.675 -3.559 3.041 1.00 70.19 87 GLY A O 1
ATOM 686 N N . ILE A 1 88 ? 22.669 -4.645 4.735 1.00 74.19 88 ILE A N 1
ATOM 687 C CA . ILE A 1 88 ? 23.173 -5.991 4.434 1.00 74.19 88 ILE A CA 1
ATOM 688 C C . ILE A 1 88 ? 22.043 -6.838 3.820 1.00 74.19 88 ILE A C 1
ATOM 690 O O . ILE A 1 88 ? 20.917 -6.782 4.335 1.00 74.19 88 ILE A O 1
ATOM 694 N N . PRO A 1 89 ? 22.310 -7.604 2.742 1.00 74.81 89 PRO A N 1
ATOM 695 C CA . PRO A 1 89 ? 21.367 -8.580 2.206 1.00 74.81 89 PRO A CA 1
ATOM 696 C C . PRO A 1 89 ? 20.908 -9.573 3.277 1.00 74.81 89 PRO A C 1
ATOM 698 O O . PRO A 1 89 ? 21.721 -10.081 4.049 1.00 74.81 89 PRO A O 1
ATOM 701 N N . LEU A 1 90 ? 19.609 -9.844 3.324 1.00 70.81 90 LEU A N 1
ATOM 702 C CA . LEU A 1 90 ? 19.044 -10.909 4.145 1.00 70.81 90 LEU A CA 1
ATOM 703 C C . LEU A 1 90 ? 19.198 -12.237 3.386 1.00 70.81 90 LEU A C 1
ATOM 705 O O . LEU A 1 90 ? 18.864 -12.296 2.203 1.00 70.81 90 LEU A O 1
ATOM 709 N N . LEU A 1 91 ? 19.747 -13.252 4.060 1.00 63.16 91 LEU A N 1
ATOM 710 C CA . LEU A 1 91 ? 19.893 -14.626 3.559 1.00 63.16 91 LEU A CA 1
ATOM 711 C C . LEU A 1 91 ? 18.658 -15.465 3.890 1.00 63.16 91 LEU A C 1
ATOM 713 O O . LEU A 1 91 ? 18.114 -15.275 5.004 1.00 63.16 91 LEU A O 1
#

Sequence (91 aa):
GSGYVHFEDDDTLEYFAYAGKNNKAYVSIGRILIERGEVPREKMSLKAIKEWVMDNDDATVRELLEQNPSYVFFAPKAEAPVTGSAGIPLL

Organism: Vibrio parahaemolyticus (NCBI:txid670)

pLDDT: mean 92.07, std 9.75, range [63.16, 98.44]

Secondary structure (DSSP, 8-state):
-EEEEEETTTTEEEEEEEEEE-SPPP--HHHHHHHTTSS-GGG-SHHHHHHHHHTS-HHHHHHHHHT----EEEEE------B-TTSSB--

Foldseek 3Di:
DKDWDQDPVVRDIWIKDFDDKPPDDFDDLLVVCCVVVVDPPVRRDPVSLVVSLVVDDPVVNVVSVVVTVMDTDIDTDDDDACADPVRDHDD